Protein AF-K1TKT5-F1 (afdb_monomer)

Mean predicted aligned error: 12.51 Å

Sequence (162 aa):
MQLASRLAMMVRNVSINYRSSYQLTLPGFLPSVGDAFGQKKVGQMAPGLDFAFGMVGDDYIEKARNNDWLLCNDSIATPASTSRTDNLTLRATLEPVKDFKIDLSATRTKTTQKSIQYMYEGTPTTQSGAFQMTTISLGSAFEGMGNANSGYRSKTFEKFVN

Structure (mmCIF, N/CA/C/O backbone):
data_AF-K1TKT5-F1
#
_entry.id   AF-K1TKT5-F1
#
loop_
_atom_site.group_PDB
_atom_site.id
_atom_site.type_symbol
_atom_site.label_atom_id
_atom_site.label_alt_id
_atom_site.label_comp_id
_atom_site.label_asym_id
_atom_site.label_entity_id
_atom_site.label_seq_id
_atom_site.pdbx_PDB_ins_code
_atom_site.Cartn_x
_atom_site.Cartn_y
_atom_site.Cartn_z
_atom_site.occupancy
_atom_site.B_iso_or_equiv
_atom_site.auth_seq_id
_atom_site.auth_comp_id
_atom_site.auth_asym_id
_atom_site.auth_atom_id
_atom_site.pdbx_PDB_model_num
ATOM 1 N N . MET A 1 1 ? -27.974 -21.507 17.740 1.00 65.69 1 MET A N 1
ATOM 2 C CA . MET A 1 1 ? -28.773 -20.797 16.713 1.00 65.69 1 MET A CA 1
ATOM 3 C C . MET A 1 1 ? -29.118 -19.347 17.095 1.00 65.69 1 MET A C 1
ATOM 5 O O . MET A 1 1 ? -28.927 -18.482 16.258 1.00 65.69 1 MET A O 1
ATOM 9 N N . GLN A 1 2 ? -29.556 -19.035 18.327 1.00 73.75 2 GLN A N 1
ATOM 10 C CA . GLN A 1 2 ? -30.008 -17.673 18.712 1.00 73.75 2 GLN A CA 1
ATOM 11 C C . GLN A 1 2 ? -28.908 -16.588 18.808 1.00 73.75 2 GLN A C 1
ATOM 13 O O . GLN A 1 2 ? -29.173 -15.414 18.565 1.00 73.75 2 GLN A O 1
ATOM 18 N N . LEU A 1 3 ? -27.670 -16.951 19.166 1.00 78.38 3 LEU A N 1
ATOM 19 C CA . LEU A 1 3 ? -26.565 -15.984 19.265 1.00 78.38 3 LEU A CA 1
ATOM 20 C C . LEU A 1 3 ? -26.109 -15.498 17.879 1.00 78.38 3 LEU A C 1
ATOM 22 O O . LEU A 1 3 ? -25.877 -14.310 17.680 1.00 78.38 3 LEU A O 1
ATOM 26 N N . ALA A 1 4 ? -26.040 -16.414 16.909 1.00 80.31 4 ALA A N 1
ATOM 27 C CA . ALA A 1 4 ? -25.658 -16.108 15.534 1.00 80.31 4 ALA A CA 1
ATOM 28 C C . ALA A 1 4 ? -26.678 -15.188 14.847 1.00 80.31 4 ALA A C 1
ATOM 30 O O . ALA A 1 4 ? -26.288 -14.242 14.170 1.00 80.31 4 ALA A O 1
ATOM 31 N N . SER A 1 5 ? -27.979 -15.409 15.074 1.00 80.56 5 SER A N 1
ATOM 32 C CA . SER A 1 5 ? -29.024 -14.525 14.549 1.00 80.56 5 SER A CA 1
ATOM 33 C C . SER A 1 5 ? -29.001 -13.144 15.205 1.00 80.56 5 SER A C 1
ATOM 35 O O . SER A 1 5 ? -29.152 -12.149 14.506 1.00 80.56 5 SER A O 1
ATOM 37 N N . ARG A 1 6 ? -28.737 -13.048 16.517 1.00 77.56 6 ARG A N 1
ATOM 38 C CA . ARG A 1 6 ? -28.534 -11.748 17.179 1.00 77.56 6 ARG A CA 1
ATOM 39 C C . ARG A 1 6 ? -27.345 -10.990 16.596 1.00 77.56 6 ARG A C 1
ATOM 41 O O . ARG A 1 6 ? -27.511 -9.828 16.259 1.00 77.56 6 ARG A O 1
ATOM 48 N N . LEU A 1 7 ? -26.197 -11.642 16.406 1.00 78.19 7 LEU A N 1
ATOM 49 C CA . LEU A 1 7 ? -25.021 -11.016 15.789 1.00 78.19 7 LEU A CA 1
ATOM 50 C C . LEU A 1 7 ? -25.287 -10.570 14.344 1.00 78.19 7 LEU A C 1
ATOM 52 O O . LEU A 1 7 ? -24.893 -9.472 13.966 1.00 78.19 7 LEU A O 1
ATOM 56 N N . ALA A 1 8 ? -26.001 -11.378 13.556 1.00 80.50 8 ALA A N 1
ATOM 57 C CA . ALA A 1 8 ? -26.381 -11.011 12.193 1.00 80.50 8 ALA A CA 1
ATOM 58 C C . ALA A 1 8 ? -27.308 -9.784 12.156 1.00 80.50 8 ALA A C 1
ATOM 60 O O . ALA A 1 8 ? -27.145 -8.921 11.302 1.00 80.50 8 ALA A O 1
ATOM 61 N N . MET A 1 9 ? -28.234 -9.666 13.112 1.00 83.00 9 MET A N 1
ATOM 62 C CA . MET A 1 9 ? -29.151 -8.523 13.219 1.00 83.00 9 MET A CA 1
ATOM 63 C C . MET A 1 9 ? -28.464 -7.232 13.694 1.00 83.00 9 MET A C 1
ATOM 65 O O . MET A 1 9 ? -28.996 -6.148 13.456 1.00 83.00 9 MET A O 1
ATOM 69 N N . MET A 1 10 ? -27.297 -7.329 14.346 1.00 87.25 10 MET A N 1
ATOM 70 C CA . MET A 1 10 ? -26.497 -6.161 14.740 1.00 87.25 10 MET A CA 1
ATOM 71 C C . MET A 1 10 ? -25.839 -5.492 13.533 1.00 87.25 10 MET A C 1
ATOM 73 O O . MET A 1 10 ? -25.622 -4.287 13.550 1.00 87.25 10 MET A O 1
ATOM 77 N N . VAL A 1 11 ? -25.495 -6.243 12.487 1.00 87.19 11 VAL A N 1
ATOM 78 C CA . VAL A 1 11 ? -24.849 -5.684 11.296 1.00 87.19 11 VAL A CA 1
ATOM 79 C C . VAL A 1 11 ? -25.916 -5.048 10.407 1.00 87.19 11 VAL A C 1
ATOM 81 O O . VAL A 1 11 ? -26.745 -5.740 9.824 1.00 87.19 11 VAL A O 1
ATOM 84 N N . ARG A 1 12 ? -25.902 -3.718 10.289 1.00 88.56 12 ARG A N 1
ATOM 85 C CA . ARG A 1 12 ? -26.854 -2.973 9.448 1.00 88.56 12 ARG A CA 1
ATOM 86 C C . ARG A 1 12 ? -26.392 -2.865 8.005 1.00 88.56 12 ARG A C 1
ATOM 88 O O . ARG A 1 12 ? -27.203 -2.952 7.091 1.00 88.56 12 ARG A O 1
ATOM 95 N N . ASN A 1 13 ? -25.100 -2.626 7.812 1.00 88.56 13 ASN A N 1
ATOM 96 C CA . ASN A 1 13 ? -24.525 -2.394 6.496 1.00 88.56 13 ASN A CA 1
ATOM 97 C C . ASN A 1 13 ? -23.053 -2.800 6.477 1.00 88.56 13 ASN A C 1
ATOM 99 O O . ASN A 1 13 ? -22.334 -2.546 7.443 1.00 88.56 13 ASN A O 1
ATOM 103 N N . VAL A 1 14 ? -22.605 -3.376 5.364 1.00 91.75 14 VAL A N 1
ATOM 104 C CA . VAL A 1 14 ? -21.193 -3.652 5.091 1.00 91.75 14 VAL A CA 1
ATOM 105 C C . VAL A 1 14 ? -20.894 -3.210 3.666 1.00 91.75 14 VAL A C 1
ATOM 107 O O . VAL A 1 14 ? -21.550 -3.633 2.721 1.00 91.75 14 VAL A O 1
ATOM 110 N N . SER A 1 15 ? -19.885 -2.362 3.512 1.00 93.69 15 SER A N 1
ATOM 111 C CA . SER A 1 15 ? -19.394 -1.880 2.229 1.00 93.69 15 SER A CA 1
ATOM 112 C C . SER A 1 15 ? -17.925 -2.241 2.084 1.00 93.69 15 SER A C 1
ATOM 114 O O . SER A 1 15 ? -17.097 -1.911 2.936 1.00 93.69 15 SER A O 1
ATOM 116 N N . ILE A 1 16 ? -17.605 -2.915 0.986 1.00 94.75 16 ILE A N 1
ATOM 117 C CA . ILE A 1 16 ? -16.251 -3.325 0.632 1.00 94.75 16 ILE A CA 1
ATOM 118 C C . ILE A 1 16 ? -15.909 -2.639 -0.679 1.00 94.75 16 ILE A C 1
ATOM 120 O O . ILE A 1 16 ? -16.606 -2.809 -1.674 1.00 94.75 16 ILE A O 1
ATOM 124 N N . ASN A 1 17 ? -14.836 -1.859 -0.677 1.00 95.19 17 ASN A N 1
ATOM 125 C CA . ASN A 1 17 ? -14.321 -1.199 -1.864 1.00 95.19 17 ASN A CA 1
ATOM 126 C C . ASN A 1 17 ? -12.886 -1.665 -2.076 1.00 95.19 17 ASN A C 1
ATOM 128 O O . ASN A 1 17 ? -12.032 -1.443 -1.219 1.00 95.19 17 ASN A O 1
ATOM 132 N N . TYR A 1 18 ? -12.630 -2.303 -3.213 1.00 94.50 18 TYR A N 1
ATOM 133 C CA . TYR A 1 18 ? -11.294 -2.708 -3.629 1.00 94.50 18 TYR A CA 1
ATOM 134 C C . TYR A 1 18 ? -10.943 -2.010 -4.938 1.00 94.50 18 TYR A C 1
ATOM 136 O O . TYR A 1 18 ? -11.712 -2.043 -5.898 1.00 94.50 18 TYR A O 1
ATOM 144 N N . ARG A 1 19 ? -9.782 -1.360 -4.966 1.00 92.75 19 ARG A N 1
ATOM 145 C CA . ARG A 1 19 ? -9.236 -0.689 -6.141 1.00 92.75 19 ARG A CA 1
ATOM 146 C C . ARG A 1 19 ? -7.791 -1.123 -6.317 1.00 92.75 19 ARG A C 1
ATOM 148 O O . ARG A 1 19 ? -6.980 -0.924 -5.417 1.00 92.75 19 ARG A O 1
ATOM 155 N N . SER A 1 20 ? -7.476 -1.654 -7.491 1.00 90.56 20 SER A N 1
ATOM 156 C CA . SER A 1 20 ? -6.104 -1.916 -7.917 1.00 90.56 20 SER A CA 1
ATOM 157 C C . SER A 1 20 ? -5.795 -1.028 -9.115 1.00 90.56 20 SER A C 1
ATOM 159 O O . SER A 1 20 ? -6.575 -0.978 -10.064 1.00 90.56 20 SER A O 1
ATOM 161 N N . SER A 1 21 ? -4.701 -0.282 -9.038 1.00 88.62 21 SER A N 1
ATOM 162 C CA . SER A 1 21 ? -4.190 0.542 -10.130 1.00 88.62 21 SER A CA 1
ATOM 163 C C . SER A 1 21 ? -2.793 0.061 -10.479 1.00 88.62 21 SER A C 1
ATOM 165 O O . SER A 1 21 ? -1.955 -0.062 -9.584 1.00 88.62 21 SER A O 1
ATOM 167 N N . TYR A 1 22 ? -2.547 -0.203 -11.758 1.00 86.94 22 TYR A N 1
ATOM 168 C CA . TYR A 1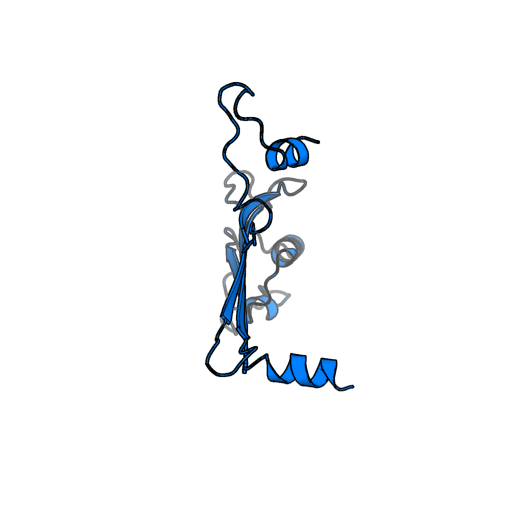 22 ? -1.246 -0.612 -12.270 1.00 86.94 22 TYR A CA 1
ATOM 169 C C . TYR A 1 22 ? -0.816 0.333 -13.385 1.00 86.94 22 TYR A C 1
ATOM 171 O O . TYR A 1 22 ? -1.606 0.677 -14.261 1.00 86.94 22 TYR A O 1
ATOM 179 N N . GLN A 1 23 ? 0.441 0.752 -13.340 1.00 82.75 23 GLN A N 1
ATOM 180 C CA . GLN A 1 23 ? 1.062 1.599 -14.341 1.00 82.75 23 GLN A CA 1
ATOM 181 C C . GLN A 1 23 ? 2.425 1.017 -14.690 1.00 82.75 23 GLN A C 1
ATOM 183 O O . GLN A 1 23 ? 3.240 0.769 -13.803 1.00 82.75 23 GLN A O 1
ATOM 188 N N . LEU A 1 24 ? 2.681 0.850 -15.981 1.00 82.25 24 LEU A N 1
ATOM 189 C CA . LEU A 1 24 ? 3.968 0.441 -16.524 1.00 82.25 24 LEU A CA 1
ATOM 190 C C . LEU A 1 24 ? 4.460 1.539 -17.464 1.00 82.25 24 LEU A C 1
ATOM 192 O O . LEU A 1 24 ? 3.749 1.937 -18.383 1.00 82.25 24 LEU A O 1
ATOM 196 N N . THR A 1 25 ? 5.684 2.001 -17.240 1.00 80.38 25 THR A N 1
ATOM 197 C CA . THR A 1 25 ? 6.390 2.913 -18.137 1.00 80.38 25 THR A CA 1
ATOM 198 C C . THR A 1 25 ? 7.638 2.208 -18.634 1.00 80.38 25 THR A C 1
ATOM 200 O O . THR A 1 25 ? 8.544 1.912 -17.851 1.00 80.38 25 THR A O 1
ATOM 203 N N . LEU A 1 26 ? 7.670 1.933 -19.935 1.00 74.69 26 LEU A N 1
ATOM 204 C CA . LEU A 1 26 ? 8.746 1.200 -20.592 1.00 74.69 26 LEU A CA 1
ATOM 205 C C . LEU A 1 26 ? 9.392 2.095 -21.663 1.00 74.69 26 LEU A C 1
ATOM 207 O O . LEU A 1 26 ? 8.928 2.115 -22.805 1.00 74.69 26 LEU A O 1
ATOM 211 N N . PRO A 1 27 ? 10.405 2.900 -21.296 1.00 67.12 27 PRO A N 1
ATOM 212 C CA . PRO A 1 27 ? 11.152 3.695 -22.264 1.00 67.12 27 PRO A CA 1
ATOM 213 C C . PRO A 1 27 ? 11.980 2.766 -23.172 1.00 67.12 27 PRO A C 1
ATOM 215 O O . PRO A 1 27 ? 12.408 1.702 -22.742 1.00 67.12 27 PRO A O 1
ATOM 218 N N . GLY A 1 28 ? 12.178 3.132 -24.443 1.00 64.81 28 GLY A N 1
ATOM 219 C CA . GLY A 1 28 ? 12.981 2.329 -25.382 1.00 64.81 28 GLY A CA 1
ATOM 220 C C . GLY A 1 28 ? 12.247 1.174 -26.078 1.00 64.81 28 GLY A C 1
ATOM 221 O O . GLY A 1 28 ? 12.896 0.268 -26.595 1.00 64.81 28 GLY A O 1
ATOM 222 N N . PHE A 1 29 ? 10.912 1.192 -26.121 1.00 67.19 29 PHE A N 1
ATOM 223 C CA . PHE A 1 29 ? 10.129 0.240 -26.913 1.00 67.19 29 PHE A CA 1
ATOM 224 C C . PHE A 1 29 ? 10.357 0.480 -28.419 1.00 67.19 29 PHE A C 1
ATOM 226 O O . PHE A 1 29 ? 9.968 1.515 -28.960 1.00 67.19 29 PHE A O 1
ATOM 233 N N . LEU A 1 30 ? 11.033 -0.465 -29.078 1.00 62.38 30 LEU A N 1
ATOM 234 C CA . LEU A 1 30 ? 11.432 -0.392 -30.491 1.00 62.38 30 LEU A CA 1
ATOM 235 C C . LEU A 1 30 ? 10.283 -0.579 -31.498 1.00 62.38 30 LEU A C 1
ATOM 237 O O . LEU A 1 30 ? 10.319 0.058 -32.557 1.00 62.38 30 LEU A O 1
ATOM 241 N N . PRO A 1 31 ? 9.272 -1.439 -31.249 1.00 58.50 31 PRO A N 1
ATOM 242 C CA . PRO A 1 31 ? 8.186 -1.616 -32.197 1.00 58.50 31 PRO A CA 1
ATOM 243 C C . PRO A 1 31 ? 7.340 -0.344 -32.274 1.00 58.50 31 PRO A C 1
ATOM 245 O O . PRO A 1 31 ? 6.653 0.037 -31.330 1.00 58.50 31 PRO A O 1
ATOM 248 N N . SER A 1 32 ? 7.345 0.305 -33.436 1.00 57.12 32 SER A N 1
ATOM 249 C CA . SER A 1 32 ? 6.375 1.354 -33.748 1.00 57.12 32 SER A CA 1
ATOM 250 C C . SER A 1 32 ? 4.959 0.770 -33.651 1.00 57.12 32 SER A C 1
ATOM 252 O O . SER A 1 32 ? 4.672 -0.206 -34.349 1.00 57.12 32 SER A O 1
ATOM 254 N N . VAL A 1 33 ? 4.096 1.360 -32.820 1.00 55.22 33 VAL A N 1
ATOM 255 C CA . VAL A 1 33 ? 2.658 1.044 -32.715 1.00 55.22 33 VAL A CA 1
ATOM 256 C C . VAL A 1 33 ? 2.056 1.020 -34.129 1.00 55.22 33 VAL A C 1
ATOM 258 O O . VAL A 1 33 ? 2.146 2.014 -34.843 1.00 55.22 33 VAL A O 1
ATOM 261 N N . GLY A 1 34 ? 1.549 -0.132 -34.577 1.00 50.97 34 GLY A N 1
ATOM 262 C CA . GLY A 1 34 ? 1.072 -0.323 -35.957 1.00 50.97 34 GLY A CA 1
ATOM 263 C C . GLY A 1 34 ? -0.437 -0.111 -36.136 1.00 50.97 34 GLY A C 1
ATOM 264 O O . GLY A 1 34 ? -1.193 -0.097 -35.165 1.00 50.97 34 GLY A O 1
ATOM 265 N N . ASP A 1 35 ? -0.872 0.021 -37.394 1.00 54.41 35 ASP A N 1
ATOM 266 C CA . ASP A 1 35 ? -2.203 0.517 -37.802 1.00 54.41 35 ASP A CA 1
ATOM 267 C C . ASP A 1 35 ? -3.413 -0.380 -37.457 1.00 54.41 35 ASP A C 1
ATOM 269 O O . ASP A 1 35 ? -4.556 0.042 -37.627 1.00 54.41 35 ASP A O 1
ATOM 273 N N . ALA A 1 36 ? -3.217 -1.602 -36.948 1.00 50.09 36 ALA A N 1
ATOM 274 C CA . ALA A 1 36 ? -4.314 -2.490 -36.545 1.00 50.09 36 ALA A CA 1
ATOM 275 C C . ALA A 1 36 ? -4.292 -2.727 -35.029 1.00 50.09 36 ALA A C 1
ATOM 277 O O . ALA A 1 36 ? -3.451 -3.469 -34.530 1.00 50.09 36 ALA A O 1
ATOM 278 N N . PHE A 1 37 ? -5.211 -2.095 -34.288 1.00 56.12 37 PHE A N 1
ATOM 279 C CA . PHE A 1 37 ? -5.306 -2.190 -32.817 1.00 56.12 37 PHE A CA 1
ATOM 280 C C . PHE A 1 37 ? -4.003 -1.842 -32.065 1.00 56.12 37 PHE A C 1
ATOM 282 O O . PHE A 1 37 ? -3.756 -2.346 -30.971 1.00 56.12 37 PHE A O 1
ATOM 289 N N . GLY A 1 38 ? -3.153 -0.994 -32.649 1.00 54.31 38 GLY A N 1
ATOM 290 C CA . GLY A 1 38 ? -1.856 -0.632 -32.077 1.00 54.31 38 GLY A CA 1
ATOM 291 C C . GLY A 1 38 ? -0.752 -1.677 -32.280 1.00 54.31 38 GLY A C 1
ATOM 292 O O . GLY A 1 38 ? 0.286 -1.608 -31.624 1.00 54.31 38 GLY A O 1
ATOM 293 N N . GLN A 1 39 ? -0.950 -2.648 -33.176 1.00 54.44 39 GLN A N 1
ATOM 294 C CA . GLN A 1 39 ? -0.028 -3.757 -33.416 1.00 54.44 39 GLN A CA 1
ATOM 295 C C . GLN A 1 39 ? 0.670 -3.626 -34.769 1.00 54.44 39 GLN A C 1
ATOM 297 O O . GLN A 1 39 ? 0.031 -3.371 -35.793 1.00 54.44 39 GLN A O 1
ATOM 302 N N . LYS A 1 40 ? 1.986 -3.863 -34.805 1.00 54.69 40 LYS A N 1
ATOM 303 C CA . LYS A 1 40 ? 2.734 -3.982 -36.065 1.00 54.69 40 LYS A CA 1
ATOM 304 C C . LYS A 1 40 ? 2.791 -5.451 -36.485 1.00 54.69 40 LYS A C 1
ATOM 306 O O . LYS A 1 40 ? 3.246 -6.297 -35.722 1.00 54.69 40 LYS A O 1
ATOM 311 N N . LYS A 1 41 ? 2.372 -5.764 -37.716 1.00 50.16 41 LYS A N 1
ATOM 312 C CA . LYS A 1 41 ? 2.597 -7.081 -38.341 1.00 50.16 41 LYS A CA 1
ATOM 313 C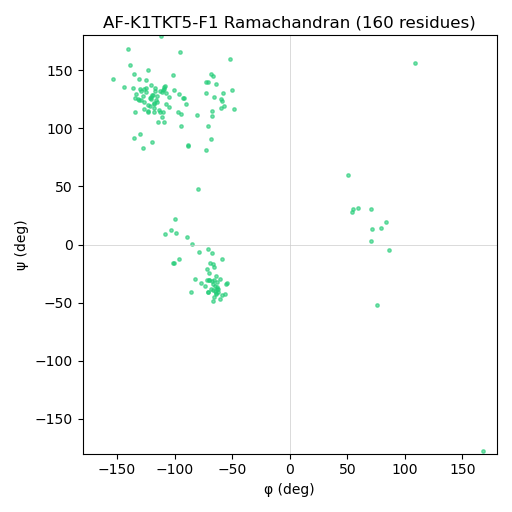 C . LYS A 1 41 ? 4.074 -7.227 -38.724 1.00 50.16 41 LYS A C 1
ATOM 315 O O . LYS A 1 41 ? 4.432 -7.022 -39.878 1.00 50.16 41 LYS A O 1
ATOM 320 N N . VAL A 1 42 ? 4.939 -7.579 -37.778 1.00 46.22 42 VAL A N 1
ATOM 321 C CA . VAL A 1 42 ? 6.255 -8.156 -38.096 1.00 46.22 42 VAL A CA 1
ATOM 322 C C . VAL A 1 42 ? 6.422 -9.422 -37.261 1.00 46.22 42 VAL A C 1
ATOM 324 O O . VAL A 1 42 ? 6.798 -9.364 -36.098 1.00 46.22 42 VAL A O 1
ATOM 327 N N . GLY A 1 43 ? 6.084 -10.571 -37.852 1.00 53.69 43 GLY A N 1
ATOM 328 C CA . GLY A 1 43 ? 6.355 -11.911 -37.311 1.00 53.69 43 GLY A CA 1
ATOM 329 C C . GLY A 1 43 ? 5.456 -12.374 -36.157 1.00 53.69 43 GLY A C 1
ATOM 330 O O . GLY A 1 43 ? 4.867 -13.446 -36.255 1.00 53.69 43 GLY A O 1
ATOM 331 N N . GLN A 1 44 ? 5.310 -11.577 -35.095 1.00 54.56 44 GLN A N 1
ATOM 332 C CA . GLN A 1 44 ? 4.450 -11.855 -33.939 1.00 54.56 44 GLN A CA 1
ATOM 333 C C . GLN A 1 44 ? 3.722 -10.586 -33.481 1.00 54.56 44 GLN A C 1
ATOM 335 O O . GLN A 1 44 ? 4.154 -9.466 -33.742 1.00 54.56 44 GLN A O 1
ATOM 340 N N . MET A 1 45 ? 2.574 -10.762 -32.832 1.00 57.22 45 MET A N 1
ATOM 341 C CA . MET A 1 45 ? 1.691 -9.681 -32.399 1.00 57.22 45 MET A CA 1
ATOM 342 C C . MET A 1 45 ? 2.350 -8.854 -31.275 1.00 57.22 45 MET A C 1
ATOM 344 O O . MET A 1 45 ? 2.205 -9.187 -30.105 1.00 57.22 45 MET A O 1
ATOM 348 N N . ALA A 1 46 ? 3.088 -7.799 -31.632 1.00 57.53 46 ALA A N 1
ATOM 349 C CA . ALA A 1 46 ? 3.737 -6.860 -30.710 1.00 57.53 46 ALA A CA 1
ATOM 350 C C . ALA A 1 46 ? 2.899 -5.573 -30.598 1.00 57.53 46 ALA A C 1
ATOM 352 O O . ALA A 1 46 ? 2.487 -5.061 -31.644 1.00 57.53 46 ALA A O 1
ATOM 353 N N . PRO A 1 47 ? 2.613 -5.024 -29.400 1.00 52.34 47 PRO A N 1
ATOM 354 C CA . PRO A 1 47 ? 3.011 -5.464 -28.053 1.00 52.34 47 PRO A CA 1
ATOM 355 C C . PRO A 1 47 ? 2.176 -6.639 -27.489 1.00 52.34 47 PRO A C 1
ATOM 357 O O . PRO A 1 47 ? 2.493 -7.194 -26.441 1.00 52.34 47 PRO A O 1
ATOM 360 N N . GLY A 1 48 ? 1.120 -7.033 -28.205 1.00 62.62 48 GLY A N 1
ATOM 361 C CA . GLY A 1 48 ? 0.186 -8.091 -27.818 1.00 62.62 48 GLY A CA 1
ATOM 362 C C . GLY A 1 48 ? -1.182 -7.540 -27.409 1.00 62.62 48 GLY A C 1
ATOM 363 O O . GLY A 1 48 ? -1.327 -6.371 -27.048 1.00 62.62 48 GLY A O 1
ATOM 364 N N . LEU A 1 49 ? -2.225 -8.368 -27.519 1.00 62.97 49 LEU A N 1
ATOM 365 C CA . LEU A 1 49 ? -3.583 -7.987 -27.105 1.00 62.97 49 LEU A CA 1
ATOM 366 C C . LEU A 1 49 ? -3.678 -7.821 -25.584 1.00 62.97 49 LEU A C 1
ATOM 368 O O . LEU A 1 49 ? -4.418 -6.972 -25.110 1.00 62.97 49 LEU A O 1
ATOM 372 N N . ASP A 1 50 ? -2.894 -8.585 -24.831 1.00 64.50 50 ASP A N 1
ATOM 373 C CA . ASP A 1 50 ? -2.718 -8.440 -23.387 1.00 64.50 50 ASP A CA 1
ATOM 374 C C . ASP A 1 50 ? -2.257 -7.027 -23.006 1.00 64.50 50 ASP A C 1
ATOM 376 O O . ASP A 1 50 ? -2.833 -6.424 -22.104 1.00 64.50 50 ASP A O 1
ATOM 380 N N . PHE A 1 51 ? -1.317 -6.442 -23.754 1.00 67.19 51 PHE A N 1
ATOM 381 C CA . PHE A 1 51 ? -0.939 -5.039 -23.573 1.00 67.19 51 PHE A CA 1
ATOM 382 C C . PHE A 1 51 ? -2.078 -4.075 -23.932 1.00 67.19 51 PHE A C 1
ATOM 384 O O . PHE A 1 51 ? -2.379 -3.162 -23.163 1.00 67.19 51 PHE A O 1
ATOM 391 N N . ALA A 1 52 ? -2.754 -4.296 -25.065 1.00 65.88 52 ALA A N 1
ATOM 392 C CA . ALA A 1 52 ? -3.859 -3.445 -25.520 1.00 65.88 52 ALA A CA 1
ATOM 393 C C . ALA A 1 52 ? -5.067 -3.455 -24.561 1.00 65.88 52 ALA A C 1
ATOM 395 O O . ALA A 1 52 ? -5.740 -2.439 -24.401 1.00 65.88 52 ALA A O 1
ATOM 396 N N . PHE A 1 53 ? -5.319 -4.581 -23.889 1.00 68.62 53 PHE A N 1
ATOM 397 C CA . PHE A 1 53 ? -6.369 -4.726 -22.878 1.00 68.62 53 PHE A CA 1
ATOM 398 C C . PHE A 1 53 ? -5.904 -4.374 -21.455 1.00 68.62 53 PHE A C 1
ATOM 400 O O . PHE A 1 53 ? -6.662 -4.560 -20.504 1.00 68.62 53 PHE A O 1
ATOM 407 N N . GLY A 1 54 ? -4.680 -3.861 -21.281 1.00 64.00 54 GLY A N 1
ATOM 408 C CA . GLY A 1 54 ? -4.155 -3.458 -19.973 1.00 64.00 54 GLY A CA 1
ATOM 409 C C . GLY A 1 54 ? -3.830 -4.626 -19.034 1.00 64.00 54 GLY A C 1
ATOM 410 O O . GLY A 1 54 ? -3.590 -4.408 -17.849 1.00 64.00 54 GLY A O 1
ATOM 411 N N . MET A 1 55 ? -3.775 -5.857 -19.547 1.00 66.31 55 MET A N 1
ATOM 412 C CA . MET A 1 55 ? -3.292 -7.051 -18.843 1.00 66.31 55 MET A CA 1
ATOM 413 C C . MET A 1 55 ? -1.756 -7.095 -18.844 1.00 66.31 55 MET A C 1
ATOM 415 O O . MET A 1 55 ? -1.134 -8.099 -19.180 1.00 66.31 55 MET A O 1
ATOM 419 N N . VAL A 1 56 ? -1.137 -5.972 -18.493 1.00 65.50 56 VAL A N 1
ATOM 420 C CA . VAL A 1 56 ? 0.308 -5.841 -18.311 1.00 65.50 56 VAL A CA 1
ATOM 421 C C . VAL A 1 56 ? 0.649 -6.139 -16.858 1.00 65.50 56 VAL A C 1
ATOM 423 O O . VAL A 1 56 ? 0.141 -5.485 -15.952 1.00 65.50 56 VAL A O 1
ATOM 426 N N . GLY A 1 57 ? 1.489 -7.147 -16.641 1.00 65.44 57 GLY A N 1
ATOM 427 C CA . GLY A 1 57 ? 2.091 -7.457 -15.345 1.00 65.44 57 GLY A CA 1
ATOM 428 C C . GLY A 1 57 ? 3.594 -7.199 -15.358 1.00 65.44 57 GLY A C 1
ATOM 429 O O . GLY A 1 57 ? 4.163 -6.836 -16.387 1.00 65.44 57 GLY A O 1
ATOM 430 N N . ASP A 1 58 ? 4.250 -7.438 -14.225 1.00 63.59 58 ASP A N 1
ATOM 431 C CA . ASP A 1 58 ? 5.707 -7.279 -14.110 1.00 63.59 58 ASP A CA 1
ATOM 432 C C . ASP A 1 58 ? 6.462 -8.204 -15.091 1.00 63.59 58 ASP A C 1
ATOM 434 O O . ASP A 1 58 ? 7.492 -7.819 -15.644 1.00 63.59 58 ASP A O 1
ATOM 438 N N . ASP A 1 59 ? 5.873 -9.360 -15.410 1.00 65.75 59 ASP A N 1
ATOM 439 C CA . ASP A 1 59 ? 6.379 -10.350 -16.373 1.00 65.75 59 ASP A CA 1
ATOM 440 C C . ASP A 1 59 ? 6.385 -9.831 -17.825 1.00 65.75 59 ASP A C 1
ATOM 442 O O . ASP A 1 59 ? 7.060 -10.379 -18.700 1.00 65.75 59 ASP A O 1
ATOM 446 N N . TYR A 1 60 ? 5.658 -8.744 -18.110 1.00 66.25 60 TYR A N 1
ATOM 447 C CA . TYR A 1 60 ? 5.613 -8.148 -19.444 1.00 66.25 60 TYR A CA 1
ATOM 448 C C . TYR A 1 60 ? 6.972 -7.572 -19.864 1.00 66.25 60 TYR A C 1
ATOM 450 O O . TYR A 1 60 ? 7.321 -7.600 -21.043 1.00 66.25 60 TYR A O 1
ATOM 458 N N . ILE A 1 61 ? 7.773 -7.094 -18.907 1.00 67.19 61 ILE A N 1
ATOM 459 C CA . ILE A 1 61 ? 9.125 -6.584 -19.177 1.00 67.19 61 ILE A CA 1
ATOM 460 C C . ILE A 1 61 ? 10.042 -7.726 -19.634 1.00 67.19 61 ILE A C 1
ATOM 462 O O . ILE A 1 61 ? 10.838 -7.553 -20.556 1.00 67.19 61 ILE A O 1
ATOM 466 N N . GLU A 1 62 ? 9.902 -8.909 -19.036 1.00 66.44 62 GLU A N 1
ATOM 467 C CA . GLU A 1 62 ? 10.658 -10.102 -19.419 1.00 66.44 62 GLU A CA 1
ATOM 468 C C . GLU A 1 62 ? 10.195 -10.651 -20.775 1.00 66.44 62 GLU A C 1
ATOM 470 O O . GLU A 1 62 ? 11.019 -10.954 -21.637 1.00 66.44 62 GLU A O 1
ATOM 475 N N . LYS A 1 63 ? 8.880 -10.660 -21.030 1.00 68.31 63 LYS A N 1
ATOM 476 C CA . LYS A 1 63 ? 8.314 -10.985 -22.348 1.00 68.31 63 LYS A CA 1
ATOM 477 C C . LYS A 1 63 ? 8.812 -10.035 -23.442 1.00 68.31 63 LYS A C 1
ATOM 479 O O . LYS A 1 63 ? 9.151 -10.494 -24.530 1.00 68.31 63 LYS A O 1
ATOM 484 N N . ALA A 1 64 ? 8.870 -8.731 -23.177 1.00 66.19 64 ALA A N 1
ATOM 485 C CA . ALA A 1 64 ? 9.371 -7.745 -24.133 1.00 66.19 64 ALA A CA 1
ATOM 486 C C . ALA A 1 64 ? 10.878 -7.910 -24.402 1.00 66.19 64 ALA A C 1
ATOM 488 O O . ALA A 1 64 ? 11.310 -7.723 -25.538 1.00 66.19 64 ALA A O 1
ATOM 489 N N . ARG A 1 65 ? 11.663 -8.316 -23.392 1.00 63.94 65 ARG A N 1
AT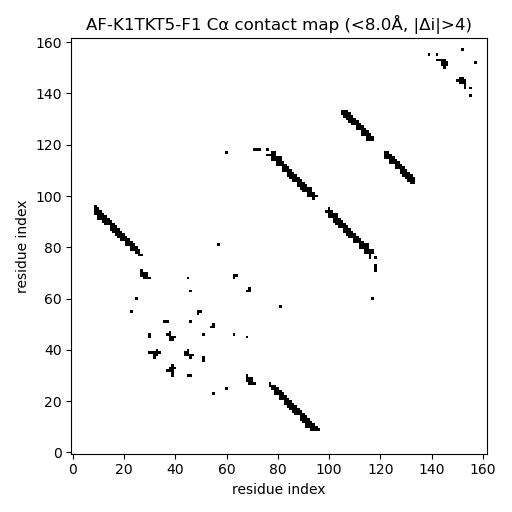OM 490 C CA . ARG A 1 65 ? 13.085 -8.661 -23.550 1.00 63.94 65 ARG A CA 1
ATOM 491 C C . ARG A 1 65 ? 13.277 -9.911 -24.408 1.00 63.94 65 ARG A C 1
ATOM 493 O O . ARG A 1 65 ? 14.054 -9.874 -25.349 1.00 63.94 65 ARG A O 1
ATOM 500 N N . ASN A 1 66 ? 12.543 -10.986 -24.119 1.00 66.25 66 ASN A N 1
ATOM 501 C CA . ASN A 1 66 ? 12.666 -12.263 -24.834 1.00 66.25 66 ASN A CA 1
ATOM 502 C C . ASN A 1 66 ? 12.242 -12.183 -26.310 1.00 66.25 66 ASN A C 1
ATOM 504 O O . ASN A 1 66 ? 12.595 -13.061 -27.089 1.00 66.25 66 ASN A O 1
ATOM 508 N N . ASN A 1 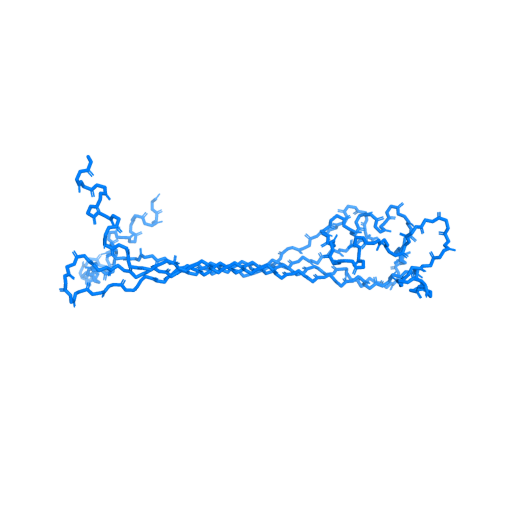67 ? 11.472 -11.158 -26.687 1.00 65.25 67 ASN A N 1
ATOM 509 C CA . ASN A 1 67 ? 11.042 -10.916 -28.064 1.00 65.25 67 ASN A CA 1
ATOM 510 C C . ASN A 1 67 ? 11.829 -9.787 -28.764 1.00 65.25 67 ASN A C 1
ATOM 512 O O . ASN A 1 67 ? 11.388 -9.315 -29.810 1.00 65.25 67 ASN A O 1
ATOM 516 N N . ASP A 1 68 ? 12.948 -9.321 -28.191 1.00 63.53 68 ASP A N 1
ATOM 517 C CA . ASP A 1 68 ? 13.783 -8.233 -28.734 1.00 63.53 68 ASP A CA 1
ATOM 518 C C . ASP A 1 68 ? 13.011 -6.920 -29.005 1.00 63.53 68 ASP A C 1
ATOM 520 O O . ASP A 1 68 ? 13.336 -6.136 -29.898 1.00 63.53 68 ASP A O 1
ATOM 524 N N . TRP A 1 69 ? 11.960 -6.639 -28.225 1.00 69.50 69 TRP A N 1
ATOM 525 C CA . TRP A 1 69 ? 11.147 -5.419 -28.369 1.00 69.50 69 TRP A CA 1
ATOM 526 C C . TRP A 1 69 ? 11.727 -4.208 -27.625 1.00 69.50 69 TRP A C 1
ATOM 528 O O . TRP A 1 69 ? 11.147 -3.118 -27.653 1.00 69.50 69 TRP A O 1
ATOM 538 N N . LEU A 1 70 ? 12.863 -4.387 -26.955 1.00 62.03 70 LEU A N 1
ATOM 539 C CA . LEU A 1 70 ? 13.512 -3.384 -26.122 1.00 62.03 70 LEU A CA 1
ATOM 540 C C . LEU A 1 70 ? 14.834 -2.938 -26.738 1.00 62.03 70 LEU A C 1
ATOM 542 O O . LEU A 1 70 ? 15.667 -3.759 -27.109 1.00 62.03 70 LEU A O 1
ATOM 546 N N . LEU A 1 71 ? 15.044 -1.623 -26.806 1.00 60.16 71 LEU A N 1
ATOM 547 C CA . LEU A 1 71 ? 16.341 -1.050 -27.138 1.00 60.16 71 LEU A CA 1
ATOM 548 C C . LEU A 1 71 ? 17.293 -1.272 -25.957 1.00 60.16 71 LEU A C 1
ATOM 550 O O . LEU A 1 71 ? 17.239 -0.557 -24.955 1.00 60.16 71 LEU A O 1
ATOM 554 N N . CYS A 1 72 ? 18.176 -2.255 -26.092 1.00 55.66 72 CYS A N 1
ATOM 555 C CA . CYS A 1 72 ? 19.308 -2.472 -25.200 1.00 55.66 72 CYS A CA 1
ATOM 556 C C . CYS A 1 72 ? 20.530 -1.767 -25.806 1.00 55.66 72 CYS A C 1
ATOM 558 O O . CYS A 1 72 ? 21.105 -2.251 -26.776 1.00 55.66 72 CYS A O 1
ATOM 560 N N . ASN A 1 73 ? 20.891 -0.590 -25.293 1.00 56.56 73 ASN A N 1
ATOM 561 C CA . ASN A 1 73 ? 22.093 0.137 -25.712 1.00 56.56 73 ASN A CA 1
ATOM 562 C C . ASN A 1 73 ? 22.875 0.589 -24.474 1.00 56.56 73 ASN A C 1
ATOM 564 O O . ASN A 1 73 ? 22.325 1.304 -23.641 1.00 56.56 73 ASN A O 1
ATOM 568 N N . ASP A 1 74 ? 24.157 0.239 -24.389 1.00 53.16 74 ASP A N 1
ATOM 569 C CA . ASP A 1 74 ? 25.041 0.508 -23.244 1.00 53.16 74 ASP A CA 1
ATOM 570 C C . ASP A 1 74 ? 25.199 1.998 -22.877 1.00 53.16 74 ASP A C 1
ATOM 572 O O . ASP A 1 74 ? 25.713 2.320 -21.807 1.00 53.16 74 ASP A O 1
ATOM 576 N N . SER A 1 75 ? 24.762 2.928 -23.737 1.00 51.62 75 SER A N 1
ATOM 577 C CA . SER A 1 75 ? 24.984 4.373 -23.557 1.00 51.62 75 SER A CA 1
ATOM 578 C C . SER A 1 75 ? 23.799 5.179 -23.000 1.00 51.62 75 SER A C 1
ATOM 580 O O . SER A 1 75 ? 24.010 6.312 -22.571 1.00 51.62 75 SER A O 1
ATOM 582 N N . ILE A 1 76 ? 22.559 4.663 -22.990 1.00 53.03 76 ILE A N 1
ATOM 583 C CA . ILE A 1 76 ? 21.382 5.408 -22.482 1.00 53.03 76 ILE A CA 1
ATOM 584 C C . ILE A 1 76 ? 20.522 4.507 -21.592 1.00 53.03 76 ILE A C 1
ATOM 586 O O . ILE A 1 76 ? 19.609 3.831 -22.056 1.00 53.03 76 ILE A O 1
ATOM 590 N N . ALA A 1 77 ? 20.793 4.535 -20.287 1.00 56.19 77 ALA A N 1
ATOM 591 C CA . ALA A 1 77 ? 20.084 3.745 -19.287 1.00 56.19 77 ALA A CA 1
ATOM 592 C C . ALA A 1 77 ? 18.838 4.477 -18.759 1.00 56.19 77 ALA A C 1
ATOM 594 O O . ALA A 1 77 ? 18.891 5.142 -17.725 1.00 56.19 77 ALA A O 1
ATOM 595 N N . THR A 1 78 ? 17.700 4.366 -19.453 1.00 65.44 78 THR A N 1
ATOM 596 C CA . THR A 1 78 ? 16.411 4.762 -18.854 1.00 65.44 78 THR A CA 1
ATOM 597 C C . THR A 1 78 ? 15.745 3.533 -18.236 1.00 65.44 78 THR A C 1
ATOM 599 O O . THR A 1 78 ? 15.367 2.621 -18.967 1.00 65.44 78 THR A O 1
ATOM 602 N N . PRO A 1 79 ? 15.619 3.450 -16.898 1.00 66.00 79 PRO A N 1
ATOM 603 C CA . PRO A 1 79 ? 15.015 2.288 -16.260 1.00 66.00 79 PRO A CA 1
ATOM 604 C C . PRO A 1 79 ? 13.529 2.183 -16.610 1.00 66.00 79 PRO A C 1
ATOM 606 O O . PRO A 1 79 ? 12.818 3.187 -16.698 1.00 66.00 79 PRO A O 1
ATOM 609 N N . ALA A 1 80 ? 13.040 0.952 -16.743 1.00 75.38 80 ALA A N 1
ATOM 610 C CA . ALA A 1 80 ? 11.609 0.697 -16.760 1.00 75.38 80 ALA A CA 1
ATOM 611 C C . ALA A 1 80 ? 11.051 0.918 -15.352 1.00 75.38 80 ALA A C 1
ATOM 613 O O . ALA A 1 80 ? 11.674 0.529 -14.363 1.00 75.38 80 ALA A O 1
ATOM 614 N N . SER A 1 81 ? 9.871 1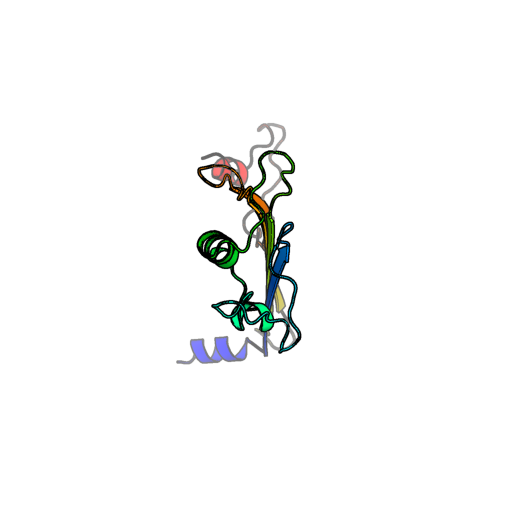.522 -15.243 1.00 81.00 81 SER A N 1
ATOM 615 C CA . SER A 1 81 ? 9.219 1.734 -13.950 1.00 81.00 81 SER A CA 1
ATOM 616 C C . SER A 1 81 ? 7.818 1.145 -13.941 1.00 81.00 81 SER A C 1
ATOM 618 O O . SER A 1 81 ? 7.015 1.383 -14.841 1.00 81.00 81 SER A O 1
ATOM 620 N N . THR A 1 82 ? 7.519 0.374 -12.901 1.00 84.12 82 THR A N 1
ATOM 621 C CA . THR A 1 82 ? 6.183 -0.168 -12.636 1.00 84.12 82 THR A CA 1
ATOM 622 C C . THR A 1 82 ? 5.676 0.392 -11.321 1.00 84.12 82 THR A C 1
ATOM 624 O O . THR A 1 82 ? 6.398 0.381 -10.325 1.00 84.12 82 THR A O 1
ATOM 627 N N . SER A 1 83 ? 4.431 0.842 -11.280 1.00 87.31 83 SER A N 1
ATOM 628 C CA . SER A 1 83 ? 3.773 1.323 -10.071 1.00 87.31 83 SER A CA 1
ATOM 629 C C . SER A 1 83 ? 2.454 0.586 -9.895 1.00 87.31 83 SER A C 1
ATOM 631 O O . SER A 1 83 ? 1.594 0.619 -10.771 1.00 87.31 83 SER A O 1
ATOM 633 N N . ARG A 1 84 ? 2.292 -0.081 -8.755 1.00 89.25 84 ARG A N 1
ATOM 634 C CA . ARG A 1 84 ? 1.076 -0.788 -8.364 1.00 89.25 84 ARG A CA 1
ATOM 635 C C . ARG A 1 84 ? 0.548 -0.212 -7.061 1.00 89.25 84 ARG A C 1
ATOM 637 O O . ARG A 1 84 ? 1.255 -0.212 -6.056 1.00 89.25 84 ARG A O 1
ATOM 644 N N . THR A 1 85 ? -0.707 0.210 -7.062 1.00 91.88 85 THR A N 1
ATOM 645 C CA . THR A 1 85 ? -1.394 0.724 -5.877 1.00 91.88 85 THR A CA 1
ATOM 646 C C . THR A 1 85 ? -2.646 -0.095 -5.620 1.00 91.88 85 THR A C 1
ATOM 648 O O . THR A 1 85 ? -3.592 -0.054 -6.403 1.00 91.88 85 THR A O 1
ATOM 651 N N . ASP A 1 86 ? -2.663 -0.805 -4.498 1.00 93.94 86 ASP A N 1
ATOM 652 C CA . ASP A 1 86 ? -3.812 -1.553 -4.004 1.00 93.94 86 ASP A CA 1
ATOM 653 C C . ASP A 1 86 ? -4.440 -0.796 -2.828 1.00 93.94 86 ASP A C 1
ATOM 655 O O . ASP A 1 86 ? -3.802 -0.590 -1.794 1.00 93.94 86 ASP A O 1
ATOM 659 N N . ASN A 1 87 ? -5.698 -0.388 -2.974 1.00 95.00 87 ASN A N 1
ATOM 660 C CA . ASN A 1 87 ? -6.488 0.244 -1.925 1.00 95.00 87 ASN A CA 1
ATOM 661 C C . ASN A 1 87 ? -7.702 -0.629 -1.592 1.00 95.00 87 ASN A C 1
ATOM 663 O O . ASN A 1 87 ? -8.540 -0.916 -2.446 1.00 95.00 87 ASN A O 1
ATOM 667 N N . LEU A 1 88 ? -7.794 -1.039 -0.332 1.00 94.88 88 LEU A N 1
ATOM 668 C CA . LEU A 1 88 ? -8.932 -1.737 0.242 1.00 94.88 88 LEU A CA 1
ATOM 669 C C . LEU A 1 88 ? -9.550 -0.843 1.315 1.00 94.88 88 LEU A C 1
ATOM 671 O O . LEU A 1 88 ? -8.883 -0.468 2.276 1.00 94.88 88 LEU A O 1
ATOM 675 N N . THR A 1 89 ? -10.829 -0.530 1.162 1.00 95.62 89 THR A N 1
ATOM 676 C CA . THR A 1 89 ? -11.609 0.232 2.136 1.00 95.62 89 THR A CA 1
ATOM 677 C C . THR A 1 89 ? -12.822 -0.587 2.549 1.00 95.62 89 THR A C 1
ATOM 679 O O . THR A 1 89 ? -13.669 -0.930 1.725 1.00 95.62 89 THR A O 1
ATOM 682 N N . LEU A 1 90 ? -12.908 -0.882 3.839 1.00 95.19 90 LEU A N 1
ATOM 683 C CA . LEU A 1 90 ? -13.994 -1.605 4.481 1.00 95.19 90 LEU A CA 1
ATOM 684 C C . LEU A 1 90 ? -14.764 -0.630 5.367 1.00 95.19 90 LEU A C 1
ATOM 686 O O . LEU A 1 90 ? -14.162 0.103 6.153 1.00 95.19 90 LEU A O 1
ATOM 690 N N . ARG A 1 91 ? -16.089 -0.622 5.257 1.00 94.81 91 ARG A N 1
ATOM 691 C CA . ARG A 1 91 ? -16.968 0.107 6.173 1.00 94.81 91 ARG A CA 1
ATOM 692 C C . ARG A 1 91 ? -18.057 -0.825 6.663 1.00 94.81 91 ARG A C 1
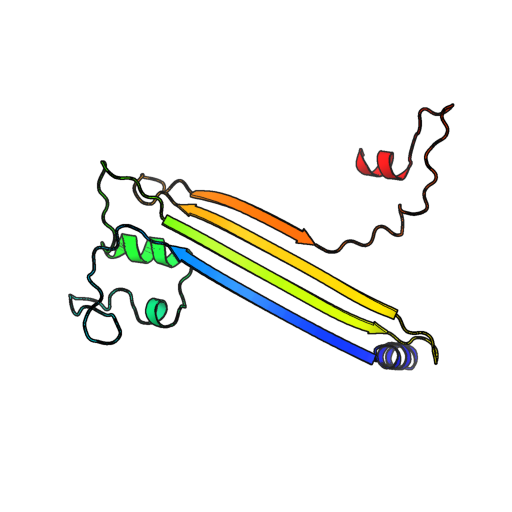ATOM 694 O O . ARG A 1 91 ? -18.657 -1.525 5.854 1.00 94.81 91 ARG A O 1
ATOM 701 N N . ALA A 1 92 ? -18.319 -0.831 7.958 1.00 93.62 92 ALA A N 1
ATOM 702 C CA . ALA A 1 92 ? -19.406 -1.597 8.539 1.00 93.62 92 ALA A CA 1
ATOM 703 C C . ALA A 1 92 ? -20.139 -0.748 9.570 1.00 93.62 92 ALA A C 1
ATOM 705 O O . ALA A 1 92 ? -19.502 -0.112 10.401 1.00 93.62 92 ALA A O 1
ATOM 706 N N . THR A 1 93 ? -21.465 -0.770 9.536 1.00 93.56 93 THR A N 1
ATOM 707 C CA . THR A 1 93 ? -22.302 -0.114 10.542 1.00 93.56 93 THR A CA 1
ATOM 708 C C . THR A 1 93 ? -22.934 -1.189 11.411 1.00 93.56 93 THR A C 1
ATOM 710 O O . THR A 1 93 ? -23.644 -2.068 10.910 1.00 93.56 93 THR A O 1
ATOM 713 N N . LEU A 1 94 ? -22.672 -1.125 12.713 1.00 92.31 94 LEU A N 1
ATOM 714 C CA . LEU A 1 94 ? -23.223 -2.018 13.724 1.00 92.31 94 LEU A CA 1
ATOM 715 C C . LEU A 1 94 ? -24.247 -1.260 14.571 1.00 92.31 94 LEU A C 1
ATOM 717 O O . LEU A 1 94 ? -23.982 -0.148 15.011 1.00 92.31 94 LEU A O 1
ATOM 721 N N . GLU A 1 95 ? -25.389 -1.874 14.850 1.00 92.75 95 GLU A N 1
ATOM 722 C CA . GLU A 1 95 ? -26.411 -1.367 15.764 1.00 92.75 95 GLU A CA 1
ATOM 723 C C . GLU A 1 95 ? -26.754 -2.452 16.802 1.00 92.75 95 GLU A C 1
ATOM 725 O O . GLU A 1 95 ? -27.694 -3.226 16.613 1.00 92.75 95 GLU A O 1
ATOM 730 N N . PRO A 1 96 ? -25.955 -2.576 17.881 1.00 86.38 96 PRO A N 1
ATOM 731 C CA . PRO A 1 96 ? -26.137 -3.603 18.910 1.00 86.38 96 PRO A CA 1
ATOM 732 C C . PRO A 1 96 ? -27.465 -3.493 19.661 1.00 86.38 96 PRO A C 1
ATOM 734 O O . PRO A 1 96 ? -28.078 -4.497 20.023 1.00 86.38 96 PRO A O 1
ATOM 737 N N . VAL A 1 97 ? -27.871 -2.254 19.929 1.00 87.38 97 VAL A N 1
ATOM 738 C CA . VAL A 1 97 ? -29.072 -1.873 20.669 1.00 87.38 97 VAL A CA 1
ATOM 739 C C . VAL A 1 97 ? -29.731 -0.751 19.881 1.00 87.38 97 VAL A C 1
ATOM 741 O O . VAL A 1 97 ? -29.036 0.043 19.246 1.00 87.38 97 VAL A O 1
ATOM 744 N N . LYS A 1 98 ? -31.066 -0.689 19.913 1.00 84.75 98 LYS A N 1
ATOM 745 C CA . LYS A 1 98 ? -31.823 0.384 19.265 1.00 84.75 98 LYS A CA 1
ATOM 746 C C . LYS A 1 98 ? -31.246 1.745 19.677 1.00 84.75 98 LYS A C 1
ATOM 748 O O . LYS A 1 98 ? -30.970 1.962 20.853 1.00 84.75 98 LYS A O 1
ATOM 753 N N . ASP A 1 99 ? -31.042 2.609 18.688 1.00 86.25 99 ASP A N 1
ATOM 754 C CA . ASP A 1 99 ? -30.486 3.962 18.828 1.00 86.25 99 ASP A CA 1
ATOM 755 C C . ASP A 1 99 ? -28.980 4.046 19.181 1.00 86.25 99 ASP A C 1
ATOM 757 O O . ASP A 1 99 ? -28.441 5.147 19.276 1.00 86.25 99 ASP A O 1
ATOM 761 N N . PHE A 1 100 ? -28.253 2.920 19.271 1.00 90.75 100 PHE A N 1
ATOM 762 C CA . PHE A 1 100 ? -26.790 2.900 19.418 1.00 90.75 100 PHE A CA 1
ATOM 763 C C . PHE A 1 100 ? -26.107 2.393 18.144 1.00 90.75 100 PHE A C 1
ATOM 765 O O . PHE A 1 100 ? -26.121 1.195 17.865 1.00 90.75 100 PHE A O 1
ATOM 772 N N . LYS A 1 101 ? -25.488 3.300 17.377 1.00 91.12 101 LYS A N 1
ATOM 773 C CA . LYS A 1 101 ? -24.813 2.994 16.105 1.00 91.12 101 LYS A CA 1
ATOM 774 C C . LYS A 1 101 ? -23.298 3.129 16.234 1.00 91.12 101 LYS A C 1
ATOM 776 O O . LYS A 1 101 ? -22.804 4.127 16.748 1.00 91.12 101 LYS A O 1
ATOM 781 N N . ILE A 1 102 ? -22.575 2.136 15.730 1.00 92.06 102 ILE A N 1
ATOM 782 C CA . ILE A 1 102 ? -21.117 2.115 15.628 1.00 92.06 102 ILE A CA 1
ATOM 783 C C . ILE A 1 102 ? -20.754 2.022 14.150 1.00 92.06 102 ILE A C 1
ATOM 785 O O . ILE A 1 102 ? -21.042 1.013 13.506 1.00 92.06 102 ILE A O 1
ATOM 789 N N . ASP A 1 103 ? -20.070 3.039 13.636 1.00 93.62 103 ASP A N 1
ATOM 790 C CA . ASP A 1 103 ? -19.493 3.012 12.297 1.00 93.62 103 ASP A CA 1
ATOM 791 C C . ASP A 1 103 ? -18.019 2.618 12.371 1.00 93.62 103 ASP A C 1
ATOM 793 O O . ASP A 1 103 ? -17.173 3.325 12.916 1.00 93.62 103 ASP A O 1
ATOM 797 N N . LEU A 1 104 ? -17.713 1.454 11.815 1.00 92.69 104 LEU A N 1
ATOM 798 C CA . LEU A 1 104 ? -16.365 0.940 11.667 1.00 92.69 104 LEU A CA 1
ATOM 799 C C . LEU A 1 104 ? -15.863 1.271 10.268 1.00 92.69 104 LEU A C 1
ATOM 801 O O . LEU A 1 104 ? -16.508 0.946 9.272 1.00 92.69 104 LEU A O 1
ATOM 805 N N . SER A 1 105 ? -14.675 1.860 10.185 1.00 94.12 105 SER A N 1
ATOM 806 C CA . SER A 1 105 ? -13.960 2.060 8.928 1.00 94.12 105 SER A CA 1
ATOM 807 C C . SER A 1 105 ? -12.551 1.502 9.042 1.00 94.12 105 SER A C 1
ATOM 809 O O . SER A 1 105 ? -11.818 1.871 9.957 1.00 94.12 105 SER A O 1
ATOM 811 N N . ALA A 1 106 ? -12.161 0.651 8.100 1.00 94.44 106 ALA A N 1
ATOM 812 C CA . ALA A 1 106 ? -10.804 0.148 7.980 1.00 94.44 106 ALA A CA 1
ATOM 813 C C . ALA A 1 106 ? -10.291 0.393 6.562 1.00 94.44 106 ALA A C 1
ATOM 815 O O . ALA A 1 106 ? -10.981 0.130 5.578 1.00 94.44 106 ALA A O 1
ATOM 816 N N . THR A 1 107 ? -9.070 0.895 6.456 1.00 95.56 107 THR A N 1
ATOM 817 C CA . THR A 1 107 ? -8.390 1.142 5.191 1.00 95.56 107 THR A CA 1
ATOM 818 C C . THR A 1 107 ? -7.053 0.421 5.175 1.00 95.56 107 THR A C 1
ATOM 820 O O . THR A 1 107 ? -6.338 0.343 6.174 1.00 95.56 107 THR A O 1
ATOM 823 N N . ARG A 1 108 ? -6.713 -0.125 4.012 1.00 95.75 108 ARG A N 1
ATOM 824 C CA . ARG A 1 108 ? -5.410 -0.700 3.708 1.00 95.75 108 ARG A CA 1
ATOM 825 C C . ARG A 1 108 ? -4.984 -0.198 2.343 1.00 95.75 108 ARG A C 1
ATOM 827 O O . ARG A 1 108 ? -5.582 -0.569 1.338 1.00 95.75 108 ARG A O 1
ATOM 834 N N . THR A 1 109 ? -3.927 0.594 2.309 1.00 95.44 109 THR A N 1
ATOM 835 C CA . THR A 1 109 ? -3.310 1.069 1.074 1.00 95.44 109 THR A CA 1
ATOM 836 C C . THR A 1 109 ? -1.899 0.517 0.993 1.00 95.44 109 THR A C 1
ATOM 838 O O . THR A 1 109 ? -1.094 0.716 1.901 1.00 95.44 109 THR A O 1
ATOM 841 N N . LYS A 1 110 ? -1.591 -0.185 -0.094 1.00 95.19 110 LYS A N 1
ATOM 842 C CA . LYS A 1 110 ? -0.244 -0.645 -0.412 1.00 95.19 110 LYS A CA 1
ATOM 843 C C . LYS A 1 110 ? 0.138 -0.100 -1.777 1.00 95.19 110 LYS A C 1
ATOM 845 O O . LYS A 1 110 ? -0.423 -0.511 -2.786 1.00 95.19 110 LYS A O 1
ATOM 850 N N . THR A 1 111 ? 1.125 0.778 -1.793 1.00 93.25 111 THR A N 1
ATOM 851 C CA . THR A 1 111 ? 1.755 1.267 -3.015 1.00 93.25 111 THR A CA 1
ATOM 852 C C . THR A 1 111 ? 3.110 0.601 -3.146 1.00 93.25 111 THR A C 1
ATOM 854 O O . THR A 1 111 ? 3.903 0.607 -2.209 1.00 93.25 111 THR A O 1
ATOM 857 N N . THR A 1 112 ? 3.370 -0.010 -4.291 1.00 90.94 112 THR A N 1
ATOM 858 C CA . THR A 1 112 ? 4.635 -0.647 -4.644 1.00 90.94 112 THR A CA 1
ATOM 859 C C . THR A 1 112 ? 5.106 -0.070 -5.965 1.00 90.94 112 THR A C 1
ATOM 861 O O . THR A 1 112 ? 4.454 -0.231 -6.988 1.00 90.94 112 THR A O 1
ATOM 864 N N . GLN A 1 113 ? 6.247 0.591 -5.931 1.00 88.69 113 GLN A N 1
ATOM 865 C CA . GLN A 1 113 ? 6.958 1.103 -7.086 1.00 88.69 113 GLN A CA 1
ATOM 866 C C . GLN A 1 113 ? 8.192 0.232 -7.294 1.00 88.69 113 GLN A C 1
ATOM 868 O O . GLN A 1 113 ? 8.931 -0.036 -6.348 1.00 88.69 113 GLN A O 1
ATOM 873 N N . LYS A 1 114 ? 8.416 -0.235 -8.516 1.00 85.94 114 LYS A N 1
ATOM 874 C CA . LYS A 1 114 ? 9.643 -0.931 -8.893 1.00 85.94 114 LYS A CA 1
ATOM 875 C C . LYS A 1 114 ? 10.316 -0.164 -10.016 1.00 85.94 114 LYS A C 1
ATOM 877 O O . LYS A 1 114 ? 9.650 0.287 -10.945 1.00 85.94 114 LYS A O 1
ATOM 882 N N . SER A 1 115 ? 11.627 -0.026 -9.908 1.00 82.56 115 SER A N 1
ATOM 883 C CA . SER A 1 115 ? 12.503 0.491 -10.950 1.00 82.56 115 SER A CA 1
ATOM 884 C C . SER A 1 115 ? 13.387 -0.659 -11.408 1.00 82.56 115 SER A C 1
ATOM 886 O O . SER A 1 115 ? 14.163 -1.196 -10.617 1.00 82.56 115 SER A O 1
ATOM 888 N N . ILE A 1 116 ? 13.206 -1.083 -12.654 1.00 78.12 116 ILE A N 1
ATOM 889 C CA . ILE A 1 116 ? 13.867 -2.241 -13.248 1.00 78.12 116 ILE A CA 1
ATOM 890 C C . ILE A 1 116 ? 14.854 -1.726 -14.286 1.00 78.12 116 ILE A C 1
ATOM 892 O O . ILE A 1 116 ? 14.473 -1.168 -15.318 1.00 78.12 116 ILE A O 1
ATOM 896 N N . GLN A 1 117 ? 16.140 -1.941 -14.028 1.00 75.94 117 GLN A N 1
ATOM 897 C CA . GLN A 1 117 ? 17.188 -1.654 -14.999 1.00 75.94 117 GLN A CA 1
ATOM 898 C C . GLN A 1 117 ? 17.383 -2.887 -15.883 1.00 75.94 117 GLN A C 1
ATOM 900 O O . GLN A 1 117 ? 18.207 -3.756 -15.612 1.00 75.94 117 GLN A O 1
ATOM 905 N N . TYR A 1 118 ? 16.573 -2.986 -16.936 1.00 64.75 118 TYR A N 1
ATOM 906 C CA . TYR A 1 118 ? 16.503 -4.158 -17.815 1.00 64.75 118 TYR A CA 1
ATOM 907 C C . TYR A 1 118 ? 17.730 -4.350 -18.727 1.00 64.75 118 TYR A C 1
ATOM 909 O O . TYR A 1 118 ? 17.776 -5.335 -19.457 1.00 64.75 118 TYR A O 1
ATOM 917 N N . MET A 1 119 ? 18.683 -3.415 -18.693 1.00 67.38 119 MET A N 1
ATOM 918 C CA . MET A 1 119 ? 19.834 -3.315 -19.599 1.00 67.38 119 MET A CA 1
ATOM 919 C C . MET A 1 119 ? 21.110 -3.945 -19.020 1.00 67.38 119 MET A C 1
ATOM 921 O O . MET A 1 119 ? 22.067 -4.154 -19.753 1.00 67.38 119 MET A O 1
ATOM 925 N N . TYR A 1 120 ? 21.123 -4.259 -17.720 1.00 61.66 120 TYR A N 1
ATOM 926 C CA . TYR A 1 120 ? 22.241 -4.929 -17.053 1.00 61.66 120 TYR A CA 1
ATOM 927 C C . TYR A 1 120 ? 21.947 -6.418 -16.850 1.00 61.66 120 TYR A C 1
ATOM 929 O O . TYR A 1 120 ? 20.810 -6.811 -16.563 1.00 61.66 120 TYR A O 1
ATOM 937 N N . GLU A 1 121 ? 22.991 -7.242 -16.943 1.00 59.50 121 GLU A N 1
ATOM 938 C CA . GLU A 1 121 ? 22.931 -8.664 -16.610 1.00 59.50 121 GLU A CA 1
ATOM 939 C C . GLU A 1 121 ? 22.483 -8.840 -15.145 1.00 59.50 121 GLU A C 1
ATOM 941 O O . GLU A 1 121 ? 22.963 -8.155 -14.241 1.00 59.50 121 GLU A O 1
ATOM 946 N N . GLY A 1 122 ? 21.485 -9.696 -14.907 1.00 62.97 122 GLY A N 1
ATOM 947 C CA . GLY A 1 122 ? 20.876 -9.884 -13.582 1.00 62.97 122 GLY A CA 1
ATOM 948 C C .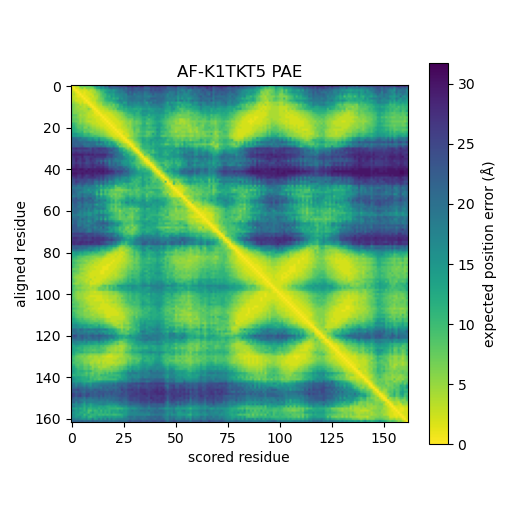 GLY A 1 122 ? 19.744 -8.911 -13.223 1.00 62.97 122 GLY A C 1
ATOM 949 O O . GLY A 1 122 ? 19.086 -9.105 -12.202 1.00 62.97 122 GLY A O 1
ATOM 950 N N . THR A 1 123 ? 19.439 -7.915 -14.066 1.00 68.62 123 THR A N 1
ATOM 951 C CA . THR A 1 123 ? 18.228 -7.070 -13.966 1.00 68.62 123 THR A CA 1
ATOM 952 C C . THR A 1 123 ? 17.999 -6.463 -12.576 1.00 68.62 123 THR A C 1
ATOM 954 O O . THR A 1 123 ? 16.973 -6.735 -11.935 1.00 68.62 123 THR A O 1
ATOM 957 N N . PRO A 1 124 ? 18.947 -5.653 -12.066 1.00 73.88 124 PRO A N 1
ATOM 958 C CA . PRO A 1 124 ? 18.836 -5.094 -10.730 1.00 73.88 124 PRO A CA 1
ATOM 959 C C . PRO A 1 124 ? 17.530 -4.303 -10.613 1.00 73.88 124 PRO A C 1
ATOM 961 O O . PRO A 1 124 ? 17.261 -3.360 -11.365 1.00 73.88 124 PRO A O 1
ATOM 964 N N . THR A 1 125 ? 16.689 -4.755 -9.685 1.00 78.81 125 THR A N 1
ATOM 965 C CA . THR A 1 125 ? 15.347 -4.226 -9.465 1.00 78.81 125 THR A CA 1
ATOM 966 C C . THR A 1 125 ? 15.305 -3.553 -8.108 1.00 78.81 125 THR A C 1
ATOM 968 O O . THR A 1 125 ? 15.436 -4.206 -7.074 1.00 78.81 125 THR A O 1
ATOM 971 N N . THR A 1 126 ? 15.088 -2.243 -8.103 1.00 83.88 126 THR A N 1
ATOM 972 C CA . THR A 1 126 ? 14.865 -1.489 -6.871 1.00 83.88 126 THR A CA 1
ATOM 973 C C . THR A 1 126 ? 13.375 -1.434 -6.598 1.00 83.88 126 THR A C 1
ATOM 975 O O . THR A 1 126 ? 12.602 -0.996 -7.447 1.00 83.88 126 THR A O 1
ATOM 978 N N . GLN A 1 127 ? 12.960 -1.849 -5.404 1.00 86.31 127 GLN A N 1
ATOM 979 C CA . GLN A 1 127 ? 11.575 -1.759 -4.959 1.00 86.31 127 GLN A CA 1
ATOM 980 C C . GLN A 1 127 ? 11.443 -0.689 -3.873 1.00 86.31 127 GLN A C 1
ATOM 982 O O . GLN A 1 127 ? 12.231 -0.618 -2.935 1.00 86.31 127 GLN A O 1
ATOM 987 N N . SER A 1 128 ? 10.436 0.160 -3.998 1.00 89.00 128 SER A N 1
ATOM 988 C CA . SER A 1 128 ? 10.086 1.213 -3.046 1.00 89.00 128 SER A CA 1
ATOM 989 C C . SER A 1 128 ? 8.568 1.299 -2.929 1.00 89.00 128 SER A C 1
ATOM 991 O O . SER A 1 128 ? 7.839 0.667 -3.693 1.00 89.00 128 SER A O 1
ATOM 993 N N . GLY A 1 129 ? 8.044 2.018 -1.943 1.00 91.00 129 GLY A N 1
ATOM 994 C CA . GLY A 1 129 ? 6.599 2.078 -1.772 1.00 91.00 129 GLY A CA 1
ATOM 995 C C . GLY A 1 129 ? 6.147 2.691 -0.461 1.00 91.00 129 GLY A C 1
ATOM 996 O O . GLY A 1 129 ? 6.953 3.115 0.360 1.00 91.00 129 GLY A O 1
ATOM 997 N N . ALA A 1 130 ? 4.833 2.699 -0.274 1.00 92.75 130 ALA A N 1
ATOM 998 C CA . ALA A 1 130 ? 4.182 3.165 0.939 1.00 92.75 130 ALA A CA 1
ATOM 999 C C . ALA A 1 130 ? 3.158 2.127 1.401 1.00 92.75 130 ALA A C 1
ATOM 1001 O O . ALA A 1 130 ? 2.471 1.501 0.589 1.00 92.75 130 ALA A O 1
ATOM 1002 N N . PHE A 1 131 ? 3.046 1.953 2.713 1.00 94.00 131 PHE A N 1
ATOM 1003 C CA . PHE A 1 131 ? 2.071 1.062 3.323 1.00 94.00 131 PHE A CA 1
ATOM 1004 C C . PHE A 1 131 ? 1.311 1.806 4.413 1.00 94.00 131 PHE A C 1
ATOM 1006 O O . PHE A 1 131 ? 1.906 2.351 5.337 1.00 94.00 131 PHE A O 1
ATOM 1013 N N . GLN A 1 132 ? -0.010 1.817 4.297 1.00 94.06 132 GLN A N 1
ATOM 1014 C CA . GLN A 1 132 ? -0.913 2.403 5.273 1.00 94.06 132 GLN A CA 1
ATOM 1015 C C . GLN A 1 132 ? -1.980 1.374 5.628 1.00 94.06 132 GLN A C 1
ATOM 1017 O O . GLN A 1 132 ? -2.574 0.753 4.748 1.00 94.06 132 GLN A O 1
ATOM 1022 N N . MET A 1 133 ? -2.225 1.194 6.921 1.00 93.94 133 MET A N 1
ATOM 1023 C CA . MET A 1 133 ? -3.211 0.253 7.436 1.00 93.94 133 MET A CA 1
ATOM 1024 C C . MET A 1 133 ? -3.864 0.846 8.680 1.00 93.94 133 MET A C 1
ATOM 1026 O O . MET A 1 133 ? -3.172 1.356 9.560 1.00 93.94 133 MET A O 1
ATOM 1030 N N . THR A 1 134 ? -5.185 0.743 8.778 1.00 92.81 134 THR A N 1
ATOM 1031 C CA . THR A 1 134 ? -5.897 1.035 10.022 1.00 92.81 134 THR A CA 1
ATOM 1032 C C . THR A 1 134 ? -5.509 0.023 11.096 1.00 92.81 134 THR A C 1
ATOM 1034 O O . THR A 1 134 ? -5.626 -1.184 10.897 1.00 92.81 134 THR A O 1
ATOM 1037 N N . THR A 1 135 ? -5.085 0.522 12.254 1.00 90.88 135 THR A N 1
ATOM 1038 C CA . THR A 1 135 ? -4.817 -0.285 13.446 1.00 90.88 135 THR A CA 1
ATOM 1039 C C . THR A 1 135 ? -5.648 0.227 14.616 1.00 90.88 135 THR A C 1
ATOM 1041 O O . THR A 1 135 ? -5.970 1.413 14.680 1.00 90.88 135 THR A O 1
ATOM 1044 N N . ILE A 1 136 ? -6.008 -0.666 15.536 1.00 89.62 136 ILE A N 1
ATOM 1045 C CA . ILE A 1 136 ? -6.795 -0.346 16.728 1.00 89.62 136 ILE A CA 1
ATOM 1046 C C . ILE A 1 136 ? -5.882 -0.504 17.946 1.00 89.62 136 ILE A C 1
ATOM 1048 O O . ILE A 1 136 ? -5.526 -1.618 18.318 1.00 89.62 136 ILE A O 1
ATOM 1052 N N . SER A 1 137 ? -5.519 0.609 18.584 1.00 87.12 137 SER A N 1
ATOM 1053 C CA . SER A 1 137 ? -4.597 0.657 19.731 1.00 87.12 137 SER A CA 1
ATOM 1054 C C . SER A 1 137 ? -5.299 0.765 21.094 1.00 87.12 137 SER A C 1
ATOM 1056 O O . SER A 1 137 ? -4.687 1.174 22.077 1.00 87.12 137 SER A O 1
ATOM 1058 N N . LEU A 1 138 ? -6.575 0.367 21.192 1.00 84.00 138 LEU A N 1
ATOM 1059 C CA . LEU A 1 138 ? -7.401 0.513 22.407 1.00 84.00 138 LEU A CA 1
ATOM 1060 C C . LEU A 1 138 ? -6.773 -0.097 23.672 1.00 84.00 138 LEU A C 1
ATOM 1062 O O . LEU A 1 138 ? -6.965 0.435 24.760 1.00 84.00 138 LEU A O 1
ATOM 1066 N N . GLY A 1 139 ? -6.011 -1.187 23.538 1.00 81.44 139 GLY A N 1
ATOM 1067 C CA . GLY A 1 139 ? -5.368 -1.854 24.675 1.00 81.44 139 GLY A CA 1
ATOM 1068 C C . GLY A 1 139 ? -4.223 -1.058 25.310 1.00 81.44 139 GLY A C 1
ATOM 1069 O O . GLY A 1 139 ? -4.012 -1.170 26.512 1.00 81.44 139 GLY A O 1
ATOM 1070 N N . SER A 1 140 ? -3.509 -0.243 24.530 1.00 82.88 140 SER A N 1
ATOM 1071 C CA . SER A 1 140 ? -2.421 0.615 25.021 1.00 82.88 140 SER A CA 1
ATOM 1072 C C . SER A 1 140 ? -2.841 2.075 25.194 1.00 82.88 140 SER A C 1
ATOM 1074 O O . SER A 1 140 ? -2.151 2.835 25.861 1.00 82.88 140 SER A O 1
ATOM 1076 N N . ALA A 1 141 ? -3.965 2.485 24.598 1.00 81.50 141 ALA A N 1
ATOM 1077 C CA . ALA A 1 141 ? -4.424 3.874 24.595 1.00 81.50 141 ALA A CA 1
ATOM 1078 C C . ALA A 1 141 ? -4.767 4.423 25.991 1.00 81.50 141 ALA A C 1
ATOM 1080 O O . ALA A 1 141 ? -4.662 5.625 26.210 1.00 81.50 141 ALA A O 1
ATOM 1081 N N . PHE A 1 142 ? -5.166 3.559 26.929 1.00 81.00 142 PHE A N 1
ATOM 1082 C CA . PHE A 1 142 ? -5.509 3.941 28.305 1.00 81.00 142 PHE A CA 1
ATOM 1083 C C . PHE A 1 142 ? -4.374 3.695 29.306 1.00 81.00 142 PHE A C 1
ATOM 1085 O O . PHE A 1 142 ? -4.591 3.768 30.516 1.00 81.00 142 PHE A O 1
ATOM 1092 N N . GLU A 1 143 ? -3.167 3.378 28.834 1.00 78.06 143 GLU A N 1
ATOM 1093 C CA . GLU A 1 143 ? -2.024 3.262 29.728 1.00 78.06 143 GLU A CA 1
ATOM 1094 C C . GLU A 1 143 ? -1.579 4.651 30.209 1.00 78.06 143 GLU A C 1
ATOM 1096 O O . GLU A 1 143 ? -1.397 5.574 29.416 1.00 78.06 143 GLU A O 1
ATOM 1101 N N . GLY A 1 144 ? -1.409 4.809 31.525 1.00 72.81 144 GLY A N 1
ATOM 1102 C CA . GLY A 1 144 ? -0.906 6.053 32.100 1.00 72.81 144 GLY A CA 1
ATOM 1103 C C . GLY A 1 144 ? 0.528 6.335 31.650 1.00 72.81 144 GLY A C 1
ATOM 1104 O O . GLY A 1 144 ? 1.369 5.434 31.642 1.00 72.81 144 GLY A O 1
ATOM 1105 N N . MET A 1 145 ? 0.824 7.595 31.319 1.00 64.75 145 MET A N 1
ATOM 1106 C CA . MET A 1 145 ? 2.206 8.045 31.137 1.00 64.75 145 MET A CA 1
ATOM 1107 C C . MET A 1 145 ? 2.943 7.813 32.462 1.00 64.75 145 MET A C 1
ATOM 1109 O O . MET A 1 145 ? 2.523 8.334 33.494 1.00 64.75 145 MET A O 1
ATOM 1113 N N . GLY A 1 146 ? 3.969 6.956 32.451 1.00 63.91 146 GLY A N 1
ATOM 1114 C CA . GLY A 1 146 ? 4.645 6.474 33.658 1.00 63.91 146 GLY A CA 1
ATOM 1115 C C . GLY A 1 146 ? 5.104 7.594 34.602 1.00 63.91 146 GLY A C 1
ATOM 1116 O O . GLY A 1 146 ? 5.265 8.748 34.216 1.00 63.91 146 GLY A O 1
ATOM 1117 N N . ASN A 1 147 ? 5.336 7.262 35.871 1.00 67.12 147 ASN A N 1
ATOM 1118 C CA . ASN A 1 147 ? 5.716 8.248 36.884 1.00 67.12 147 ASN A CA 1
ATOM 1119 C C . ASN A 1 147 ? 7.175 8.714 36.676 1.00 67.12 147 ASN A C 1
ATOM 1121 O O . ASN A 1 147 ? 8.052 7.881 36.420 1.00 67.12 147 ASN A O 1
ATOM 1125 N N . ALA A 1 148 ? 7.453 10.012 36.848 1.00 63.94 148 ALA A N 1
ATOM 1126 C CA . ALA A 1 148 ? 8.799 10.590 36.782 1.00 63.94 148 ALA A CA 1
ATOM 1127 C C . ALA A 1 148 ? 9.788 9.908 37.751 1.00 63.94 148 ALA A C 1
ATOM 1129 O O . ALA A 1 148 ? 10.942 9.687 37.394 1.00 63.94 148 ALA A O 1
ATOM 1130 N N . ASN A 1 149 ? 9.317 9.456 38.921 1.00 67.12 149 ASN A N 1
ATOM 1131 C CA . ASN A 1 149 ? 10.128 8.698 39.888 1.00 67.12 149 ASN A CA 1
ATOM 1132 C C . ASN A 1 149 ? 10.501 7.278 39.420 1.00 67.12 149 ASN A C 1
ATOM 1134 O O . ASN A 1 149 ? 11.386 6.650 39.989 1.00 67.12 149 ASN A O 1
ATOM 1138 N N . SER A 1 150 ? 9.825 6.764 38.390 1.00 63.56 150 SER A N 1
ATOM 1139 C CA . SER A 1 150 ? 10.086 5.454 37.775 1.00 63.56 150 SER A CA 1
ATOM 1140 C C . SER A 1 150 ? 10.718 5.561 36.382 1.00 63.56 150 SER A C 1
ATOM 1142 O O . SER A 1 150 ? 10.791 4.562 35.670 1.00 63.56 150 SER A O 1
ATOM 1144 N N . GLY A 1 151 ? 11.131 6.766 35.968 1.00 71.25 151 GLY A N 1
ATOM 1145 C CA . GLY A 1 151 ? 11.722 7.012 34.651 1.00 71.25 151 GLY A CA 1
ATOM 1146 C C . GLY A 1 151 ? 10.736 6.900 33.484 1.00 71.25 151 GLY A C 1
ATOM 1147 O O . GLY A 1 151 ? 11.141 6.504 32.399 1.00 71.25 151 GLY A O 1
ATOM 1148 N N . TYR A 1 152 ? 9.450 7.214 33.693 1.00 70.19 152 TYR A N 1
ATOM 1149 C CA . TYR A 1 152 ? 8.401 7.125 32.658 1.00 70.19 152 TYR A CA 1
ATOM 1150 C C . TYR A 1 152 ? 8.211 5.718 32.061 1.00 70.19 152 TYR A C 1
ATOM 1152 O O . TYR A 1 152 ? 7.827 5.555 30.904 1.00 70.19 152 TYR A O 1
ATOM 1160 N N . ARG A 1 153 ? 8.454 4.682 32.866 1.00 71.62 153 ARG A N 1
ATOM 1161 C CA . ARG A 1 153 ? 8.302 3.274 32.488 1.00 71.62 153 ARG A CA 1
ATOM 1162 C C . ARG A 1 153 ? 6.857 2.955 32.057 1.00 71.62 153 ARG A C 1
ATOM 1164 O O . ARG A 1 153 ? 5.924 3.190 32.822 1.00 71.62 153 ARG A O 1
ATOM 1171 N N . SER A 1 154 ? 6.685 2.393 30.856 1.00 77.75 154 SER A N 1
ATOM 1172 C CA . SER A 1 154 ? 5.405 1.899 30.309 1.00 7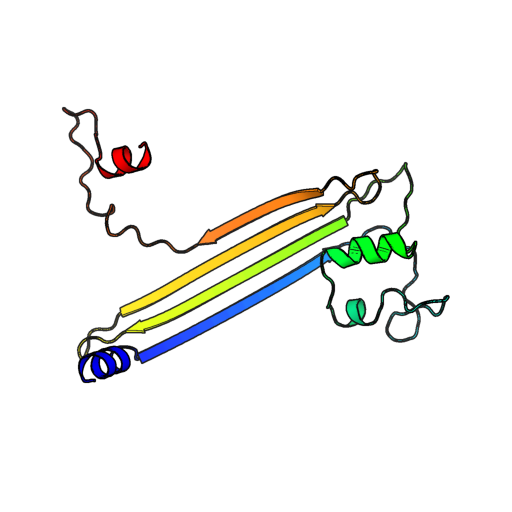7.75 154 SER A CA 1
ATOM 1173 C C . SER A 1 154 ? 5.492 0.389 30.073 1.00 77.75 154 SER A C 1
ATOM 1175 O O . SER A 1 154 ? 6.441 -0.101 29.463 1.00 77.75 154 SER A O 1
ATOM 1177 N N . LYS A 1 155 ? 4.484 -0.355 30.531 1.00 80.06 155 LYS A N 1
ATOM 1178 C CA . LYS A 1 155 ? 4.329 -1.797 30.302 1.00 80.06 155 LYS A CA 1
ATOM 1179 C C . LYS A 1 155 ? 4.112 -2.108 28.823 1.00 80.06 155 LYS A C 1
ATOM 1181 O O . LYS A 1 155 ? 4.607 -3.128 28.348 1.00 80.06 155 LYS A O 1
ATOM 1186 N N . THR A 1 156 ? 3.403 -1.249 28.080 1.00 81.19 156 THR A N 1
ATOM 1187 C CA . THR A 1 156 ? 3.279 -1.411 26.620 1.00 81.19 156 THR A CA 1
ATOM 1188 C C . THR A 1 156 ? 4.636 -1.263 25.945 1.00 81.19 156 THR A C 1
ATOM 1190 O O . THR A 1 156 ? 4.962 -2.064 25.073 1.00 81.19 156 THR A O 1
ATOM 1193 N N . PHE A 1 157 ? 5.447 -0.286 26.363 1.00 80.12 157 PHE A N 1
ATOM 1194 C CA . PHE A 1 157 ? 6.790 -0.107 25.813 1.00 80.12 157 PHE A CA 1
ATOM 1195 C C . PHE A 1 157 ? 7.703 -1.299 26.132 1.00 80.12 157 PHE A C 1
ATOM 1197 O O . PHE A 1 157 ? 8.390 -1.794 25.247 1.00 80.12 157 PHE A O 1
ATOM 1204 N N . GLU A 1 158 ? 7.654 -1.845 27.347 1.00 80.81 158 GLU A N 1
ATOM 1205 C CA . GLU A 1 158 ? 8.427 -3.051 27.685 1.00 80.81 158 GLU A CA 1
ATOM 1206 C C . GLU A 1 158 ? 8.019 -4.277 26.874 1.00 80.81 158 GLU A C 1
ATOM 1208 O O . GLU A 1 158 ? 8.875 -5.066 26.482 1.00 80.81 158 GLU A O 1
ATOM 1213 N N . LYS A 1 159 ? 6.725 -4.427 26.584 1.00 82.69 159 LYS A N 1
ATOM 1214 C CA . LYS A 1 159 ? 6.228 -5.479 25.693 1.00 82.69 159 LYS A CA 1
ATOM 1215 C C . LYS A 1 159 ? 6.619 -5.248 24.229 1.00 82.69 159 LYS A C 1
ATOM 1217 O O . LYS A 1 159 ? 6.630 -6.193 23.458 1.00 82.69 159 LYS A O 1
ATOM 1222 N N . PHE A 1 160 ? 6.876 -4.005 23.829 1.00 82.12 160 PHE A N 1
ATOM 1223 C CA . PHE A 1 160 ? 7.368 -3.694 22.488 1.00 82.12 160 PHE A CA 1
ATOM 1224 C C . PHE A 1 160 ? 8.863 -4.009 22.333 1.00 82.12 160 PHE A C 1
ATOM 1226 O O . PHE A 1 160 ? 9.291 -4.375 21.244 1.00 82.12 160 PHE A O 1
ATOM 1233 N N . VAL A 1 161 ? 9.648 -3.849 23.404 1.00 82.56 161 VAL A N 1
ATOM 1234 C CA . VAL A 1 161 ? 11.107 -4.056 23.391 1.00 82.56 161 VAL A CA 1
ATOM 1235 C C . VAL A 1 161 ? 11.510 -5.531 23.548 1.00 82.56 16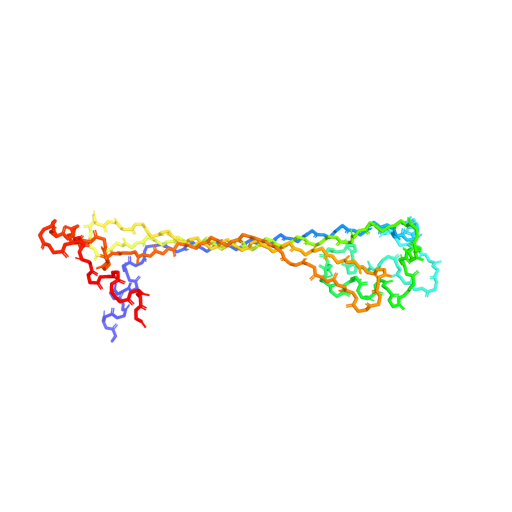1 VAL A C 1
ATOM 1237 O O . VAL A 1 161 ? 12.559 -5.908 23.029 1.00 82.56 161 VAL A O 1
ATOM 1240 N N . ASN A 1 162 ? 10.715 -6.346 24.252 1.00 60.16 162 ASN A N 1
ATOM 1241 C CA . ASN A 1 162 ? 10.930 -7.798 24.390 1.00 60.16 162 ASN A CA 1
ATOM 1242 C C . ASN A 1 162 ? 10.222 -8.589 23.287 1.00 60.16 162 ASN A C 1
ATOM 1244 O O . ASN A 1 162 ? 10.825 -9.567 22.797 1.00 60.16 162 ASN A O 1
#

Organism: NCBI:txid408170

Solvent-accessible surface area (backbone atoms only — not comparable to full-atom values): 9705 Å² total; per-residue (Å²): 116,70,66,60,52,53,57,55,66,17,52,74,47,76,46,80,46,78,48,78,48,79,47,78,47,68,68,52,62,63,70,65,73,20,97,59,90,50,28,33,96,65,99,53,72,38,82,33,69,47,52,71,70,64,66,64,55,82,65,46,61,55,53,35,52,78,66,68,36,51,66,76,54,100,86,67,89,66,56,30,38,39,39,39,37,40,40,40,40,40,37,37,35,36,37,84,44,92,97,44,77,46,80,46,75,42,46,37,38,42,36,42,35,36,40,33,35,80,78,48,92,88,43,61,65,50,76,51,69,50,80,47,66,67,79,84,58,72,89,59,69,77,60,70,83,31,52,77,94,62,72,47,57,42,73,67,57,53,64,70,75,107

Secondary structure (DSSP, 8-state):
-HHHHHHHHHEEEEEEEEEEEEEEE-TTB-SPPPTBTTBEEESEEES-HHHHTT---THHHHHHHHTT-B---TT----EEEEEEEEEEEEEEEEEETTEEEEEEEEEEEEEEEEE-TTSTT--EEEEEEEEE----HHHHTPPPPPGGGTT--HHHHHHH-

Foldseek 3Di:
DVVVVLQVVQWPDKDKDKDKDKDKDAPAQQDQQDDPLRFDPDPDTPPDVCVSVVVDDPCSLVVCVVVVRGDQDPPDFDWIKMKMKIKIKMWIWGHSDPPDIDIDIKIWIWIKMWTWRSNDPPTDIDIDTDIDTDDDPPVQPPWDQDDVVVVSDTPVVVVVVD

Radius of gyration: 26.05 Å; Cα contacts (8 Å, |Δi|>4): 240; chains: 1; bounding box: 57×31×78 Å

Nearest PDB structures (foldseek):
  5nec-assembly1_A  TM=5.565E-01  e=5.216E+00  Pseudomonas aeruginosa 39016
  5nec-assembly2_B  TM=5.868E-01  e=7.283E+00  Pseudomonas aeruginosa 39016

pLDDT: mean 76.05, std 14.01, range [46.22, 95.75]